Protein AF-A0A1I2DLI9-F1 (afdb_monomer_lite)

Sequence (111 aa):
MHRRCNYFQLHLCFLYAIVYTWGEFVLGQKEKLIAKLKASSKSFTFNEAETLLGYFSYYRSNKGKTSGSRIMFVSDVYKTKILLHKPHPRKELLEYQIKQLIEQLEQEGLL

pLDDT: mean 73.72, std 14.6, range [38.91, 91.06]

Secondary structure (DSSP, 8-state):
------HHHHHHHHHHHHHHHHTTTT--HHHHHHHHHHH-TTS-BHHHHHHHHHHTTEEEE---TT-TTEEEEEETTT--EEEEEPPSS-SBPPHHHHHHHHHHHHHTT--

Foldseek 3Di:
DDDPDPPVVVVVVVVVVVVVVVVPDDDDLLNVLVCCLVPDLWAAFPVSVQVNVVVVQWDWDDPDDPPAQWIWTAHPVLRDIQIAGRDVPDRHGDSVSSVVSVVVCVVSVND

Structure (mmCIF, N/CA/C/O backbone):
data_AF-A0A1I2DLI9-F1
#
_entry.id   AF-A0A1I2DLI9-F1
#
loop_
_atom_site.group_PDB
_atom_site.id
_atom_site.type_symbol
_atom_site.label_atom_id
_atom_site.label_alt_id
_atom_site.label_comp_id
_atom_site.label_asym_id
_atom_site.label_entity_id
_atom_site.label_seq_id
_atom_site.pdbx_PDB_ins_code
_atom_site.Cartn_x
_atom_site.Cartn_y
_atom_site.Cartn_z
_atom_site.occupancy
_atom_site.B_iso_or_equiv
_atom_site.auth_seq_id
_atom_site.auth_comp_id
_atom_site.auth_asym_id
_atom_site.auth_atom_id
_atom_site.pdbx_PDB_model_num
ATOM 1 N N . MET A 1 1 ? 45.750 -24.766 28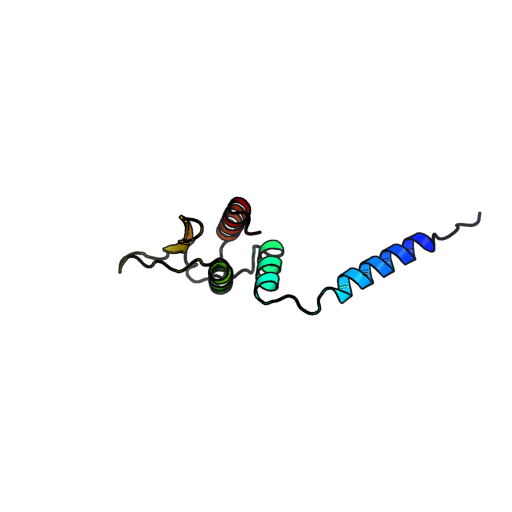.085 1.00 38.91 1 MET A N 1
ATOM 2 C CA . MET A 1 1 ? 44.704 -23.790 27.700 1.00 38.91 1 MET A CA 1
ATOM 3 C C . MET A 1 1 ? 43.662 -24.482 26.823 1.00 38.91 1 MET A C 1
ATOM 5 O O . MET A 1 1 ? 43.857 -24.595 25.623 1.00 38.91 1 MET A O 1
ATOM 9 N N . HIS A 1 2 ? 42.598 -25.018 27.423 1.00 38.94 2 HIS A N 1
ATOM 10 C CA . HIS A 1 2 ? 41.501 -25.672 26.699 1.00 38.94 2 HIS A CA 1
ATOM 11 C C . HIS A 1 2 ? 40.442 -24.616 26.353 1.00 38.94 2 HIS A C 1
ATOM 13 O O . HIS A 1 2 ? 39.731 -24.146 27.241 1.00 38.94 2 HIS A O 1
ATOM 19 N N . ARG A 1 3 ? 40.337 -24.220 25.079 1.00 46.44 3 ARG A N 1
ATOM 20 C CA . ARG A 1 3 ? 39.189 -23.433 24.611 1.00 46.44 3 ARG A CA 1
ATOM 21 C C . ARG A 1 3 ? 37.990 -24.377 24.518 1.00 46.44 3 ARG A C 1
ATOM 23 O O . ARG A 1 3 ? 37.876 -25.140 23.564 1.00 46.44 3 ARG A O 1
ATOM 30 N N . ARG A 1 4 ? 37.115 -24.359 25.526 1.00 47.25 4 ARG A N 1
ATOM 31 C CA . ARG A 1 4 ? 35.794 -24.994 25.442 1.00 47.25 4 ARG A CA 1
ATOM 32 C C . ARG A 1 4 ? 34.988 -24.244 24.381 1.00 47.25 4 ARG A C 1
ATOM 34 O O . ARG A 1 4 ? 34.516 -23.138 24.624 1.00 47.25 4 ARG A O 1
ATOM 41 N N . CYS A 1 5 ? 34.900 -24.823 23.187 1.00 49.78 5 CYS A N 1
ATOM 42 C CA . CYS A 1 5 ? 34.011 -24.349 22.136 1.00 49.78 5 CYS A CA 1
ATOM 43 C C . CYS A 1 5 ? 32.569 -24.521 22.633 1.00 49.78 5 CYS A C 1
ATOM 45 O O . CYS A 1 5 ? 32.164 -25.626 22.994 1.00 49.78 5 CYS A O 1
ATOM 47 N N . ASN A 1 6 ? 31.834 -23.414 22.727 1.00 54.50 6 ASN A N 1
ATOM 48 C CA . ASN A 1 6 ? 30.485 -23.334 23.283 1.00 54.50 6 ASN A CA 1
ATOM 49 C C . ASN A 1 6 ? 29.486 -24.051 22.355 1.00 54.50 6 ASN A C 1
ATOM 51 O O . ASN A 1 6 ? 28.819 -23.432 21.529 1.00 54.50 6 ASN A O 1
ATOM 55 N N . TYR A 1 7 ? 29.392 -25.376 22.489 1.00 55.59 7 TYR A N 1
ATOM 56 C CA . TYR A 1 7 ? 28.445 -26.226 21.752 1.00 55.59 7 TYR A CA 1
ATOM 57 C C . TYR A 1 7 ? 26.987 -25.767 21.958 1.00 55.59 7 TYR A C 1
ATOM 59 O O . TYR A 1 7 ? 26.147 -25.898 21.073 1.00 55.59 7 TYR A O 1
ATOM 67 N N . PHE A 1 8 ? 26.715 -25.135 23.102 1.00 53.72 8 PHE A N 1
ATOM 68 C CA . PHE A 1 8 ? 25.411 -24.591 23.475 1.00 53.72 8 PHE A CA 1
ATOM 69 C C . PHE A 1 8 ? 24.989 -23.371 22.631 1.00 53.72 8 PHE A C 1
ATOM 71 O O . PHE A 1 8 ? 23.811 -23.214 22.323 1.00 53.72 8 PHE A O 1
ATOM 78 N N . GLN A 1 9 ? 25.942 -22.544 22.180 1.00 56.47 9 GLN A N 1
ATOM 79 C CA . GLN A 1 9 ? 25.646 -21.358 21.363 1.00 56.47 9 GLN A CA 1
ATOM 80 C C . GLN A 1 9 ? 25.314 -21.732 19.909 1.00 56.47 9 GLN A C 1
ATOM 82 O O . GLN A 1 9 ? 24.437 -21.133 19.289 1.00 56.47 9 GLN A O 1
ATOM 87 N N . LEU A 1 10 ? 25.989 -22.750 19.365 1.00 56.56 10 LEU A N 1
ATOM 88 C CA . LEU A 1 10 ? 25.748 -23.240 18.002 1.00 56.56 10 LEU A CA 1
ATOM 89 C C . LEU A 1 10 ? 24.393 -23.950 17.883 1.00 56.56 10 LEU A C 1
ATOM 91 O O . LEU A 1 10 ? 23.714 -23.801 16.869 1.00 56.56 10 LEU A O 1
ATOM 95 N N . HIS A 1 11 ? 23.962 -24.655 18.933 1.00 60.34 11 HIS A N 1
ATOM 96 C CA . HIS A 1 11 ? 22.672 -25.346 18.955 1.00 60.34 11 HIS A CA 1
ATOM 97 C C . HIS A 1 11 ? 21.483 -24.371 18.981 1.00 60.34 11 HIS A C 1
ATOM 99 O O . HIS A 1 11 ? 20.471 -24.611 18.324 1.00 60.34 11 HIS A O 1
ATOM 105 N N . LEU A 1 12 ? 21.617 -23.236 19.680 1.00 58.91 12 LEU A N 1
ATOM 106 C CA . LEU A 1 12 ? 20.585 -22.196 19.706 1.00 58.91 12 LEU A CA 1
ATOM 107 C C . LEU A 1 12 ? 20.424 -21.516 18.335 1.00 58.91 12 LEU A C 1
ATOM 109 O O . LEU A 1 12 ? 19.299 -21.333 17.878 1.00 58.91 12 LEU A O 1
ATOM 113 N N . CYS A 1 13 ? 21.531 -21.211 17.644 1.00 58.09 13 CYS A N 1
ATOM 114 C CA . CYS A 1 13 ? 21.488 -20.669 16.279 1.00 58.09 13 CYS A CA 1
ATOM 115 C C . CYS A 1 13 ? 20.874 -21.650 15.272 1.00 58.09 13 CYS A C 1
ATOM 117 O O . CYS A 1 13 ? 20.139 -21.225 14.383 1.00 58.09 13 CYS A O 1
ATOM 119 N N . PHE A 1 14 ? 21.147 -22.951 15.406 1.00 58.84 14 PHE A N 1
ATOM 120 C CA . PHE A 1 14 ? 20.610 -23.962 14.493 1.00 58.84 14 PHE A CA 1
ATOM 121 C C . PHE A 1 14 ? 19.096 -24.144 14.672 1.00 58.84 14 PHE A C 1
ATOM 123 O O . PHE A 1 14 ? 18.363 -24.233 13.692 1.00 58.84 14 PHE A O 1
ATOM 130 N N . LEU A 1 15 ? 18.605 -24.103 15.915 1.00 56.50 15 LEU A N 1
ATOM 131 C CA . LEU A 1 15 ? 17.169 -24.135 16.204 1.00 56.50 15 LEU A CA 1
ATOM 132 C C . LEU A 1 15 ? 16.455 -22.854 15.747 1.00 56.50 15 LEU A C 1
ATOM 134 O O . LEU A 1 15 ? 15.358 -22.944 15.203 1.00 56.50 15 LEU A O 1
ATOM 138 N N . TYR A 1 16 ? 17.086 -21.681 15.884 1.00 57.59 16 TYR A N 1
ATOM 139 C CA . TYR A 1 16 ? 16.547 -20.430 15.337 1.00 57.59 16 TYR A CA 1
ATOM 140 C C . TYR A 1 16 ? 16.461 -20.498 13.805 1.00 57.59 16 TYR A C 1
ATOM 142 O O . TYR A 1 16 ? 15.413 -20.225 13.234 1.00 57.59 16 TYR A O 1
ATOM 150 N N . ALA A 1 17 ? 17.509 -20.966 13.123 1.00 57.78 17 ALA A N 1
ATOM 151 C CA . ALA A 1 17 ? 17.481 -21.143 11.673 1.00 57.78 17 ALA A CA 1
ATOM 152 C C . ALA A 1 17 ? 16.400 -22.142 11.222 1.00 57.78 17 ALA A C 1
ATOM 154 O O . ALA A 1 17 ? 15.720 -21.885 10.234 1.00 57.78 17 ALA A O 1
ATOM 155 N N . ILE A 1 18 ? 16.179 -23.243 11.951 1.00 57.72 18 ILE A N 1
ATOM 156 C CA . ILE A 1 18 ? 15.124 -24.224 11.639 1.00 57.72 18 ILE A CA 1
ATOM 1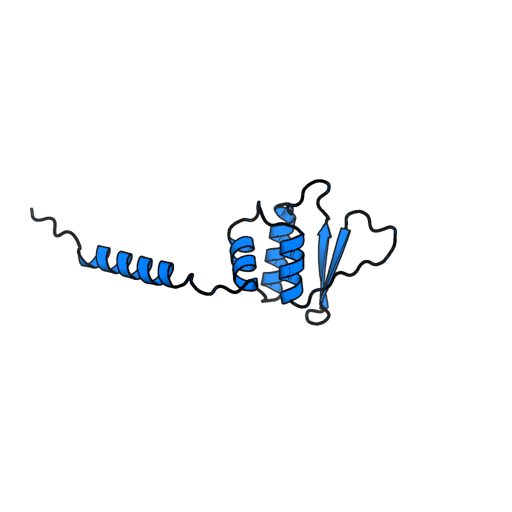57 C C . ILE A 1 18 ? 13.722 -23.626 11.841 1.00 57.72 18 ILE A C 1
ATOM 159 O O . ILE A 1 18 ? 12.874 -23.773 10.969 1.00 57.72 18 ILE A O 1
ATOM 163 N N . VAL A 1 19 ? 13.465 -22.882 12.920 1.00 57.81 19 VAL A N 1
ATOM 164 C CA . VAL A 1 19 ? 12.162 -22.213 13.118 1.00 57.81 19 VAL A CA 1
ATOM 165 C C . VAL A 1 19 ? 11.896 -21.163 12.031 1.00 57.81 19 VAL A C 1
ATOM 167 O O . VAL A 1 19 ? 10.786 -21.092 11.506 1.00 57.81 19 VAL A O 1
ATOM 170 N N . TYR A 1 20 ? 12.911 -20.391 11.634 1.00 53.50 20 TYR A N 1
ATOM 171 C CA . TYR A 1 20 ? 12.765 -19.370 10.590 1.00 53.50 20 TYR A CA 1
ATOM 172 C C . TYR A 1 20 ? 12.644 -19.958 9.179 1.00 53.50 20 TYR A C 1
ATOM 174 O O . TYR A 1 20 ? 11.952 -19.385 8.346 1.00 53.50 20 TYR A O 1
ATOM 182 N N . THR A 1 21 ? 13.267 -21.107 8.905 1.00 50.81 21 THR A N 1
ATOM 183 C CA . THR A 1 21 ? 13.198 -21.760 7.583 1.00 50.81 21 THR A CA 1
ATOM 184 C C . THR A 1 21 ? 11.947 -22.619 7.394 1.00 50.81 21 THR A C 1
ATOM 186 O O . THR A 1 21 ? 11.475 -22.753 6.269 1.00 50.81 21 THR A O 1
ATOM 189 N N . TRP A 1 22 ? 11.354 -23.153 8.467 1.00 50.25 22 TRP A N 1
ATOM 190 C CA . TRP A 1 22 ? 10.102 -23.923 8.398 1.00 50.25 22 TRP A CA 1
ATOM 191 C C . TRP A 1 22 ? 8.832 -23.061 8.519 1.00 50.25 22 TRP A C 1
ATOM 193 O O . TRP A 1 22 ? 7.739 -23.534 8.211 1.00 50.25 22 TRP A O 1
ATOM 203 N N . GLY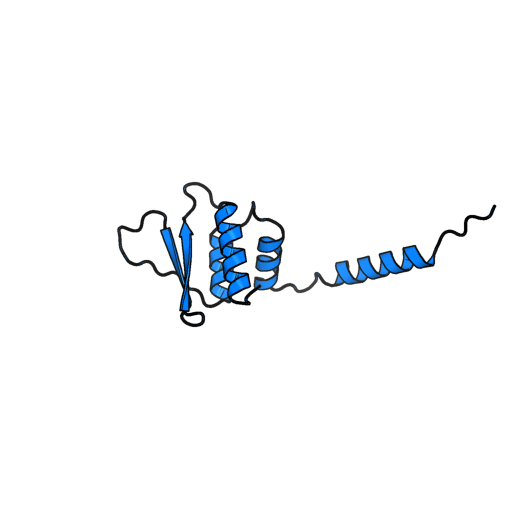 A 1 23 ? 8.958 -21.787 8.908 1.00 48.44 23 GLY A N 1
ATOM 204 C CA . GLY A 1 23 ? 7.857 -20.816 8.950 1.00 48.44 23 GLY A CA 1
ATOM 205 C C . GLY A 1 23 ? 7.435 -20.240 7.589 1.00 48.44 23 GLY A C 1
ATOM 206 O O . GLY A 1 23 ? 6.447 -19.513 7.518 1.00 48.44 23 GLY A O 1
ATOM 207 N N . GLU A 1 24 ? 8.141 -20.556 6.499 1.00 52.62 24 GLU A N 1
ATOM 208 C CA . GLU A 1 24 ? 7.857 -20.001 5.165 1.00 52.62 24 GLU A CA 1
ATOM 209 C C . GLU A 1 24 ? 6.696 -20.680 4.414 1.00 52.62 24 GLU A C 1
ATOM 211 O O . GLU A 1 24 ? 6.281 -20.208 3.352 1.00 52.62 24 GLU A O 1
ATOM 216 N N . PHE A 1 25 ? 6.144 -21.789 4.918 1.00 55.84 25 PHE A N 1
ATOM 217 C CA . PHE A 1 25 ? 5.439 -22.708 4.020 1.00 55.84 25 PHE A CA 1
ATOM 218 C C . PHE A 1 25 ? 3.972 -22.381 3.683 1.00 55.84 25 PHE A C 1
ATOM 220 O O . PHE A 1 25 ? 3.450 -22.966 2.740 1.00 55.84 25 PHE A O 1
ATOM 227 N N . VAL A 1 26 ? 3.292 -21.417 4.319 1.00 60.59 26 VAL A N 1
ATOM 228 C CA . VAL A 1 26 ? 1.973 -20.949 3.821 1.00 60.59 26 VAL A CA 1
ATOM 229 C C . VAL A 1 26 ? 1.743 -19.462 4.115 1.00 60.59 26 VA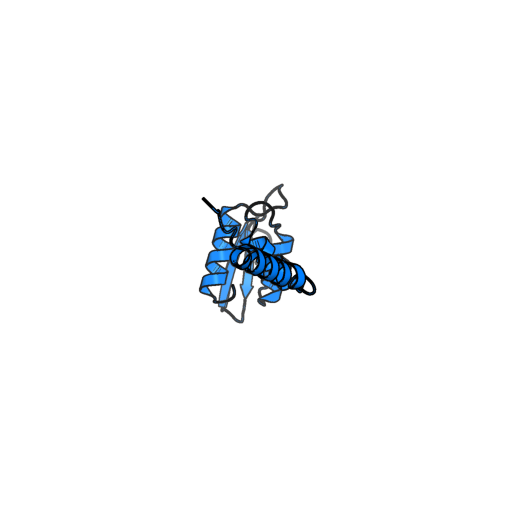L A C 1
ATOM 231 O O . VAL A 1 26 ? 0.770 -19.080 4.757 1.00 60.59 26 VAL A O 1
ATOM 234 N N . LEU A 1 27 ? 2.630 -18.581 3.648 1.00 66.25 27 LEU A N 1
ATOM 235 C CA . LEU A 1 27 ? 2.285 -17.156 3.592 1.00 66.25 27 LEU A CA 1
ATOM 236 C C . LEU A 1 27 ? 1.241 -16.954 2.485 1.00 66.25 27 LEU A C 1
ATOM 238 O O . LEU A 1 27 ? 1.502 -17.235 1.305 1.00 66.25 27 LEU A O 1
ATOM 242 N N . GLY A 1 28 ? 0.050 -16.496 2.865 1.00 80.56 28 GLY A N 1
ATOM 243 C CA . GLY A 1 28 ? -0.992 -16.113 1.927 1.00 80.56 28 GLY A CA 1
ATOM 244 C C . GLY A 1 28 ? -0.539 -14.954 1.037 1.00 80.56 28 GLY A C 1
ATOM 245 O O . GLY A 1 28 ? 0.497 -14.312 1.239 1.00 80.56 28 GLY A O 1
ATOM 246 N N . GLN A 1 29 ? -1.299 -14.703 -0.029 1.00 86.06 29 GLN A N 1
ATOM 247 C CA . GLN A 1 29 ? -0.936 -13.668 -1.004 1.00 86.06 29 GLN A CA 1
ATOM 248 C C . GLN A 1 29 ? -0.838 -12.281 -0.351 1.00 86.06 29 GLN A C 1
ATOM 250 O O . GLN A 1 29 ? 0.047 -11.501 -0.698 1.00 86.06 29 GLN A O 1
ATOM 255 N N . LYS A 1 30 ? -1.700 -11.998 0.634 1.00 87.81 30 LYS A N 1
ATOM 256 C CA . LYS A 1 30 ? -1.680 -10.754 1.408 1.00 87.81 30 LYS A CA 1
ATOM 257 C C . LYS A 1 30 ? -0.379 -10.608 2.199 1.00 87.81 30 LYS A C 1
ATOM 259 O O . LYS A 1 30 ? 0.283 -9.580 2.083 1.00 87.81 30 LYS A O 1
ATOM 264 N N . GLU A 1 31 ? 0.020 -11.622 2.964 1.00 87.06 31 GLU A N 1
ATOM 265 C CA . GLU A 1 31 ? 1.224 -11.564 3.797 1.00 87.06 31 GLU A CA 1
ATOM 266 C C . GLU A 1 31 ? 2.490 -11.438 2.945 1.00 87.06 31 GLU A C 1
ATOM 268 O O . GLU A 1 31 ? 3.388 -10.676 3.294 1.00 87.06 31 GLU A O 1
ATOM 273 N N . LYS A 1 32 ? 2.535 -12.102 1.782 1.00 86.62 32 LYS A N 1
ATOM 274 C CA . LYS A 1 32 ? 3.635 -11.954 0.814 1.00 86.62 32 LYS A CA 1
ATOM 275 C C . LYS A 1 32 ? 3.763 -10.523 0.300 1.00 86.62 32 LYS A C 1
ATOM 277 O O . LYS A 1 32 ? 4.876 -10.013 0.189 1.00 86.62 32 LYS A O 1
ATOM 282 N N . LEU A 1 33 ? 2.642 -9.861 0.013 1.00 90.50 33 LEU A N 1
ATOM 283 C CA . LEU A 1 33 ? 2.640 -8.461 -0.414 1.00 90.50 33 LEU A CA 1
ATOM 284 C C . LEU A 1 33 ? 3.080 -7.522 0.713 1.00 90.50 33 LEU A C 1
ATOM 286 O O . LEU A 1 33 ? 3.854 -6.604 0.454 1.00 90.50 33 LEU A O 1
ATOM 290 N N . ILE A 1 34 ? 2.655 -7.776 1.955 1.00 89.31 34 ILE A N 1
ATOM 291 C CA . ILE A 1 34 ? 3.088 -7.005 3.131 1.00 89.31 34 ILE A CA 1
ATOM 292 C C . ILE A 1 34 ? 4.591 -7.173 3.368 1.00 89.31 34 ILE A C 1
ATOM 294 O O . ILE A 1 34 ? 5.305 -6.185 3.532 1.00 89.31 34 ILE A O 1
ATOM 298 N N . ALA A 1 35 ? 5.085 -8.412 3.346 1.00 87.44 35 ALA A N 1
ATOM 299 C CA . ALA A 1 35 ? 6.504 -8.705 3.494 1.00 87.44 35 ALA A CA 1
ATOM 300 C C . ALA A 1 35 ? 7.316 -8.027 2.385 1.00 87.44 35 ALA A C 1
ATOM 302 O O . ALA A 1 35 ? 8.325 -7.389 2.672 1.00 87.44 35 ALA A O 1
ATOM 303 N N . LYS A 1 36 ? 6.840 -8.076 1.133 1.00 87.31 36 LYS A N 1
ATOM 304 C CA . LYS A 1 36 ? 7.475 -7.380 0.008 1.00 87.31 36 LYS A CA 1
ATOM 305 C C . LYS A 1 36 ? 7.488 -5.860 0.204 1.00 87.31 36 LYS A C 1
ATOM 307 O O . LYS A 1 36 ? 8.529 -5.246 -0.022 1.00 87.31 36 LYS A O 1
ATOM 312 N N . LEU A 1 37 ? 6.376 -5.270 0.649 1.00 88.12 37 LEU A N 1
ATOM 313 C CA . LEU A 1 37 ? 6.262 -3.835 0.923 1.00 88.12 37 LEU A CA 1
ATOM 314 C C . LEU A 1 37 ? 7.253 -3.388 2.012 1.00 88.12 37 LEU A C 1
ATOM 316 O O . LEU A 1 37 ? 7.934 -2.382 1.829 1.00 88.12 37 LEU A O 1
ATOM 320 N N . LYS A 1 38 ? 7.376 -4.158 3.105 1.00 83.38 38 LYS A N 1
ATOM 321 C CA . LYS A 1 38 ? 8.316 -3.880 4.208 1.00 83.38 38 LYS A CA 1
ATOM 322 C C . LYS A 1 38 ? 9.781 -4.150 3.821 1.00 83.38 38 LYS A C 1
ATOM 324 O O . LYS A 1 38 ? 10.666 -3.425 4.263 1.00 83.38 38 LYS A O 1
ATOM 329 N N . ALA A 1 39 ? 10.050 -5.163 2.992 1.00 81.94 39 ALA A N 1
ATOM 330 C CA . ALA A 1 39 ? 11.408 -5.584 2.633 1.00 81.94 39 ALA A CA 1
ATOM 331 C C . ALA A 1 39 ? 12.038 -4.774 1.487 1.00 81.94 39 ALA A C 1
ATOM 333 O O . ALA A 1 39 ? 13.253 -4.576 1.471 1.00 81.94 39 ALA A O 1
ATOM 334 N N . SER A 1 40 ? 11.253 -4.329 0.499 1.00 65.44 40 SER A N 1
ATOM 335 C CA . SER A 1 40 ? 11.785 -3.640 -0.681 1.00 65.44 40 SER A CA 1
ATOM 336 C C . SER A 1 40 ? 10.889 -2.490 -1.130 1.00 65.44 40 SER A C 1
ATOM 338 O O . SER A 1 40 ? 9.977 -2.650 -1.941 1.00 65.44 40 SER A O 1
ATOM 340 N N . SER A 1 41 ? 11.244 -1.280 -0.698 1.00 63.97 41 SER A N 1
ATOM 341 C CA . SER A 1 41 ? 10.626 -0.029 -1.152 1.00 63.97 41 SER A CA 1
ATOM 342 C C . SER A 1 41 ? 10.998 0.380 -2.585 1.00 63.97 41 SER A C 1
ATOM 344 O O . SER A 1 41 ? 10.608 1.454 -3.030 1.00 63.97 41 SER A O 1
ATOM 346 N N . LYS A 1 42 ? 11.770 -0.432 -3.321 1.00 64.69 42 LYS A N 1
ATOM 347 C CA . LYS A 1 42 ? 12.241 -0.094 -4.679 1.00 64.69 42 LYS A CA 1
ATOM 348 C C . LYS A 1 42 ? 11.606 -0.920 -5.796 1.00 64.69 42 LYS A C 1
ATOM 350 O O . LYS A 1 42 ? 11.660 -0.488 -6.935 1.00 64.69 42 LYS A O 1
ATOM 355 N N . SER A 1 43 ? 11.008 -2.073 -5.492 1.00 79.88 43 SER A N 1
ATOM 356 C CA . SER A 1 43 ? 10.479 -3.015 -6.501 1.00 79.88 43 SER A CA 1
ATOM 357 C C . SER A 1 43 ? 8.968 -3.257 -6.393 1.00 79.88 43 SER A C 1
ATOM 359 O O . SER A 1 43 ? 8.430 -4.194 -6.994 1.00 79.88 43 SER A O 1
ATOM 361 N N . PHE A 1 44 ? 8.273 -2.445 -5.592 1.00 87.00 44 PHE A N 1
ATOM 362 C CA . PHE A 1 44 ? 6.838 -2.586 -5.372 1.00 87.00 44 PHE A CA 1
ATOM 363 C C . PHE A 1 44 ? 6.057 -1.894 -6.490 1.00 87.00 44 PHE A C 1
ATOM 365 O O . PHE A 1 44 ? 6.219 -0.699 -6.755 1.00 87.00 44 PHE A O 1
ATOM 372 N N . THR A 1 45 ? 5.228 -2.660 -7.192 1.00 88.62 45 THR A N 1
ATOM 373 C CA . THR A 1 45 ? 4.498 -2.178 -8.367 1.00 88.62 45 THR A CA 1
ATOM 374 C C . THR A 1 45 ? 3.150 -1.573 -8.000 1.00 88.62 45 THR A C 1
ATOM 376 O O . THR A 1 45 ? 2.564 -1.875 -6.961 1.00 88.62 45 THR A O 1
ATOM 379 N N . PHE A 1 46 ? 2.613 -0.735 -8.890 1.00 85.06 46 PHE A N 1
ATOM 380 C CA . PHE A 1 46 ? 1.282 -0.157 -8.694 1.00 85.06 46 PHE A CA 1
ATOM 381 C C . PHE A 1 46 ? 0.191 -1.234 -8.547 1.00 85.06 46 PHE A C 1
ATOM 383 O O . PHE A 1 46 ? -0.685 -1.105 -7.698 1.00 85.06 46 PHE A O 1
ATOM 390 N N . ASN A 1 47 ? 0.256 -2.310 -9.338 1.00 86.19 47 ASN A N 1
ATOM 391 C CA . ASN A 1 47 ? -0.735 -3.392 -9.289 1.00 86.19 47 ASN A CA 1
ATOM 392 C C . ASN A 1 47 ? -0.672 -4.172 -7.967 1.00 86.19 47 ASN A C 1
ATOM 394 O O . ASN A 1 47 ? -1.701 -4.598 -7.448 1.00 86.19 47 ASN A O 1
ATOM 398 N N . GLU A 1 48 ? 0.526 -4.351 -7.407 1.00 89.12 48 GLU A N 1
ATOM 399 C CA . GLU A 1 48 ? 0.705 -4.974 -6.092 1.00 89.12 48 GLU A CA 1
ATOM 400 C C . GLU A 1 48 ? 0.138 -4.093 -4.979 1.00 89.12 48 GLU A C 1
ATOM 402 O O . GLU A 1 48 ? -0.533 -4.606 -4.086 1.00 89.12 48 GLU A O 1
ATOM 407 N N . ALA A 1 49 ? 0.328 -2.772 -5.070 1.00 88.06 49 ALA A N 1
ATOM 408 C CA . ALA A 1 49 ? -0.305 -1.818 -4.165 1.00 88.06 49 ALA A CA 1
ATOM 409 C C . ALA A 1 49 ? -1.833 -1.852 -4.278 1.00 88.06 49 ALA A C 1
ATOM 411 O O . ALA A 1 49 ? -2.510 -1.922 -3.261 1.00 88.06 49 ALA A O 1
ATOM 412 N N . GLU A 1 50 ? -2.378 -1.859 -5.497 1.00 88.12 50 GLU A N 1
ATOM 413 C CA . GLU A 1 50 ? -3.822 -1.965 -5.750 1.00 88.12 50 GLU A CA 1
ATOM 414 C C . GLU A 1 50 ? -4.396 -3.272 -5.180 1.00 88.12 50 GLU A C 1
ATOM 416 O O . GLU A 1 50 ? -5.424 -3.249 -4.507 1.00 88.12 50 GLU A O 1
ATOM 421 N N . THR A 1 51 ? -3.695 -4.395 -5.361 1.00 90.69 51 THR A N 1
ATOM 422 C CA . THR A 1 51 ? -4.096 -5.697 -4.803 1.00 90.69 51 THR A CA 1
ATOM 423 C C . THR A 1 51 ? -4.051 -5.691 -3.273 1.00 90.69 51 THR A C 1
ATOM 425 O O . THR A 1 51 ? -4.992 -6.142 -2.624 1.00 90.69 51 THR A O 1
ATOM 428 N N . LEU A 1 52 ? -2.977 -5.150 -2.684 1.00 91.06 52 LEU A N 1
ATOM 429 C CA . LEU A 1 52 ? -2.820 -5.045 -1.234 1.00 91.06 52 LEU A CA 1
ATOM 430 C C . LEU A 1 52 ? -3.914 -4.169 -0.611 1.00 91.06 52 LEU A C 1
ATOM 432 O O . LEU A 1 52 ? -4.543 -4.562 0.366 1.00 91.06 52 LEU A O 1
ATOM 436 N N . 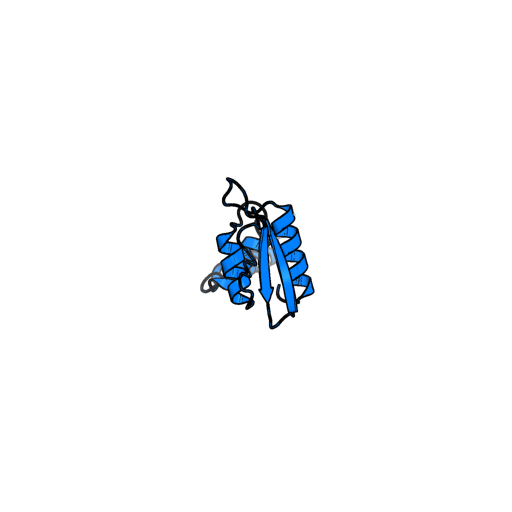LEU A 1 53 ? -4.170 -3.008 -1.210 1.00 89.50 53 LEU A N 1
ATOM 437 C CA . LEU A 1 53 ? -5.228 -2.088 -0.804 1.00 89.50 53 LEU A CA 1
ATOM 438 C C . LEU A 1 53 ? -6.619 -2.725 -0.933 1.00 89.50 53 LEU A C 1
ATOM 440 O O . LEU A 1 53 ? -7.453 -2.543 -0.046 1.00 89.50 53 LEU A O 1
ATOM 444 N N . GLY A 1 54 ? -6.840 -3.551 -1.958 1.00 87.88 54 GLY A N 1
ATOM 445 C CA . GLY A 1 54 ? -8.054 -4.357 -2.096 1.00 87.88 54 GLY A CA 1
ATOM 446 C C . GLY A 1 54 ? -8.300 -5.291 -0.905 1.00 87.88 54 GLY A C 1
ATOM 447 O O . GLY A 1 54 ? -9.427 -5.367 -0.418 1.00 87.88 54 GLY A O 1
ATOM 448 N N . TYR A 1 55 ? -7.257 -5.931 -0.355 1.00 89.38 55 TYR A N 1
ATOM 449 C CA . TYR A 1 55 ? -7.387 -6.741 0.871 1.00 89.38 55 TYR A CA 1
ATOM 450 C C . TYR A 1 55 ? -7.783 -5.921 2.105 1.00 89.38 55 TYR A C 1
ATOM 452 O O . TYR A 1 55 ? -8.345 -6.470 3.051 1.00 89.38 55 TYR A O 1
ATOM 460 N N . PHE A 1 56 ? -7.505 -4.618 2.102 1.00 87.69 56 PHE A N 1
ATOM 461 C CA . PHE A 1 56 ? -7.912 -3.676 3.143 1.00 87.69 56 PHE A CA 1
ATOM 462 C C . PHE A 1 56 ? -9.224 -2.950 2.799 1.00 87.69 56 PHE A C 1
ATOM 464 O O . PHE A 1 56 ? -9.530 -1.906 3.366 1.00 87.69 56 PHE A O 1
ATOM 471 N N . SER A 1 57 ? -10.028 -3.484 1.873 1.00 88.12 57 SER A N 1
ATOM 472 C CA . SER A 1 57 ? -11.307 -2.890 1.454 1.00 88.12 57 SER A CA 1
ATOM 473 C C . SER A 1 57 ? -11.185 -1.472 0.874 1.00 88.12 57 SER A C 1
ATOM 475 O O . SER A 1 57 ? -12.143 -0.699 0.910 1.00 88.12 57 SER A O 1
ATOM 477 N N . TYR A 1 58 ? -10.020 -1.112 0.329 1.00 88.38 58 TYR A N 1
ATOM 478 C CA . TYR A 1 58 ? -9.883 0.095 -0.480 1.00 88.38 58 TYR A CA 1
ATOM 479 C C . TYR A 1 58 ? -10.241 -0.217 -1.930 1.00 88.38 58 TYR A C 1
ATOM 481 O O . TYR A 1 58 ? -9.814 -1.221 -2.499 1.00 88.38 58 TYR A O 1
ATOM 489 N N . TYR A 1 59 ? -10.968 0.695 -2.561 1.00 86.00 59 TYR A N 1
ATOM 490 C CA . TYR A 1 59 ? -11.310 0.623 -3.972 1.00 86.00 59 TYR A CA 1
ATOM 491 C C . TYR A 1 59 ? -10.930 1.912 -4.690 1.00 86.00 59 TYR A C 1
ATOM 493 O O . TYR A 1 59 ? -10.768 2.985 -4.105 1.00 86.00 59 TYR A O 1
ATOM 501 N N . ARG A 1 60 ? -10.766 1.800 -6.004 1.00 85.88 60 ARG A N 1
ATOM 502 C CA . ARG A 1 60 ? -10.370 2.917 -6.851 1.00 85.88 60 ARG A CA 1
ATOM 503 C C . ARG A 1 60 ? -11.551 3.850 -7.109 1.00 85.88 60 ARG A C 1
ATOM 505 O O . ARG A 1 60 ? -12.569 3.432 -7.654 1.00 85.88 60 ARG A O 1
ATOM 512 N N . SER A 1 61 ? -11.385 5.132 -6.804 1.00 81.31 61 SER A N 1
ATOM 513 C CA . SER A 1 61 ? -12.345 6.192 -7.114 1.00 81.31 61 SER A CA 1
ATOM 514 C C . SER A 1 61 ? -11.806 7.078 -8.238 1.00 81.31 61 SER A C 1
ATOM 516 O O . SER A 1 61 ? -10.953 7.941 -8.031 1.00 81.31 61 SER A O 1
ATOM 518 N N . ASN A 1 62 ? -12.299 6.860 -9.461 1.00 69.06 62 ASN A N 1
ATOM 519 C CA . ASN A 1 62 ? -11.962 7.676 -10.630 1.00 69.06 62 ASN A CA 1
ATOM 520 C C . ASN A 1 62 ? -13.068 8.719 -10.866 1.00 69.06 62 ASN A C 1
ATOM 522 O O . ASN A 1 62 ? -13.958 8.523 -11.694 1.00 69.06 62 ASN A O 1
ATOM 526 N N . LYS A 1 63 ? -13.033 9.847 -10.147 1.00 56.19 63 LYS A N 1
ATOM 527 C CA . LYS A 1 63 ? -13.916 10.987 -10.444 1.00 56.19 63 LYS A CA 1
ATOM 528 C C . LYS A 1 63 ? -13.394 11.778 -11.658 1.00 56.19 63 LYS A C 1
ATOM 530 O O . LYS A 1 63 ? -12.711 12.779 -11.498 1.00 56.19 63 LYS A O 1
ATOM 535 N N . GLY A 1 64 ? -13.775 11.358 -12.868 1.00 53.19 64 GLY A N 1
ATOM 536 C CA . GLY A 1 64 ? -13.844 12.232 -14.053 1.00 53.19 64 GLY A CA 1
ATOM 537 C C . GLY A 1 64 ? -12.697 12.165 -15.080 1.00 53.19 64 GLY A C 1
ATOM 538 O O . GLY A 1 64 ? -11.557 11.821 -14.781 1.00 53.19 64 GLY A O 1
ATOM 539 N N . LYS A 1 65 ? -13.034 12.538 -16.326 1.00 53.12 65 LYS A N 1
ATOM 540 C CA . LYS A 1 65 ? -12.239 12.435 -17.573 1.00 53.12 65 LYS A CA 1
ATOM 541 C C . LYS A 1 65 ? -10.993 13.350 -17.661 1.00 53.12 65 LYS A C 1
ATOM 543 O O . LYS A 1 65 ? -10.395 13.447 -18.726 1.00 53.12 65 LYS A O 1
ATOM 548 N N . THR A 1 66 ? -10.578 13.992 -16.569 1.00 58.22 66 THR A N 1
ATOM 549 C CA . THR A 1 66 ? -9.462 14.967 -16.535 1.00 58.22 66 THR A CA 1
ATOM 550 C C . THR A 1 66 ? -8.443 14.721 -15.419 1.00 58.22 66 THR A C 1
ATOM 552 O O . THR A 1 66 ? -7.493 15.489 -15.268 1.00 58.22 66 THR A O 1
ATOM 555 N N . SER A 1 67 ? -8.574 13.641 -14.645 1.00 49.34 67 SER A N 1
ATOM 556 C CA . SER A 1 67 ? -7.621 13.301 -13.582 1.00 49.34 67 SER A CA 1
ATOM 557 C C . SER A 1 67 ? -6.374 12.626 -14.157 1.00 49.34 67 SER A C 1
ATOM 559 O O . SER A 1 67 ? -6.175 11.420 -14.035 1.00 49.34 67 SER A O 1
ATOM 561 N N . GLY A 1 68 ? -5.521 13.405 -14.827 1.00 62.38 68 GLY A N 1
ATOM 562 C CA . GLY A 1 68 ? -4.200 12.945 -15.252 1.00 62.38 68 GLY A CA 1
ATOM 563 C C . GLY A 1 68 ? -3.424 12.333 -14.084 1.00 62.38 68 GLY A C 1
ATOM 564 O O . GLY A 1 68 ? -3.493 12.857 -12.977 1.00 62.38 68 GLY A O 1
ATOM 565 N N . SER A 1 69 ? -2.721 11.224 -14.339 1.00 62.66 69 SER A N 1
ATOM 566 C CA . SER A 1 69 ? -1.768 10.490 -13.479 1.00 62.66 69 SER A CA 1
ATOM 567 C C . SER A 1 69 ? -2.057 10.368 -11.972 1.00 62.66 69 SER A C 1
ATOM 569 O O . SER A 1 69 ? -1.176 9.932 -11.250 1.00 62.66 69 SER A O 1
ATOM 571 N N . ARG A 1 70 ? -3.226 10.726 -11.444 1.00 74.56 70 ARG A N 1
ATOM 572 C CA . ARG A 1 70 ? -3.554 10.709 -10.013 1.00 74.56 70 ARG A CA 1
ATOM 573 C C . ARG A 1 70 ? -4.715 9.757 -9.810 1.00 74.56 70 ARG A C 1
ATOM 575 O O . ARG A 1 70 ? -5.773 9.933 -10.407 1.00 74.56 70 ARG A O 1
ATOM 582 N N . ILE A 1 71 ? -4.495 8.742 -8.991 1.00 77.62 71 ILE A N 1
ATOM 583 C CA . ILE A 1 71 ? -5.449 7.680 -8.712 1.00 77.62 71 ILE A CA 1
ATOM 584 C C . ILE A 1 71 ? -5.784 7.757 -7.231 1.00 77.62 71 ILE A C 1
ATOM 586 O O . ILE A 1 71 ? -4.891 7.744 -6.386 1.00 77.62 71 ILE A O 1
ATOM 590 N N . MET A 1 72 ? -7.072 7.866 -6.926 1.00 83.94 72 MET A N 1
ATOM 591 C CA . MET A 1 72 ? -7.554 7.894 -5.554 1.00 83.94 72 MET A CA 1
ATOM 592 C C . MET A 1 72 ? -8.056 6.508 -5.174 1.00 83.94 72 MET A C 1
ATOM 594 O O . MET A 1 72 ? -8.882 5.931 -5.877 1.00 83.94 72 MET A O 1
ATOM 598 N N . PHE A 1 73 ? -7.567 6.002 -4.055 1.00 85.50 73 PHE A N 1
ATOM 599 C CA . PHE A 1 73 ? -8.113 4.851 -3.361 1.00 85.50 73 PHE A CA 1
ATOM 600 C C . PHE A 1 73 ? -8.907 5.354 -2.168 1.00 85.50 73 PHE A C 1
ATOM 602 O O . PHE A 1 73 ? -8.441 6.224 -1.435 1.00 85.50 73 PHE A O 1
ATOM 609 N N . VAL A 1 74 ? -10.111 4.836 -1.994 1.00 84.44 74 VAL A N 1
ATOM 610 C CA . VAL A 1 74 ? -11.006 5.189 -0.894 1.00 84.44 74 VAL A CA 1
ATOM 611 C C . VAL A 1 74 ? -11.412 3.910 -0.181 1.00 84.44 74 VAL A C 1
ATOM 613 O O . VAL A 1 74 ? -11.596 2.881 -0.828 1.00 84.44 74 VAL A O 1
ATOM 616 N N . SER A 1 75 ? -11.521 3.967 1.140 1.00 85.50 75 SER A N 1
ATOM 617 C CA . SER A 1 75 ? -12.119 2.898 1.933 1.00 85.50 75 SER A CA 1
ATOM 618 C C . SER A 1 75 ? -13.299 3.461 2.705 1.00 85.50 75 SER A C 1
ATOM 620 O O . SER A 1 75 ? -13.154 4.437 3.441 1.00 85.50 75 SER A O 1
ATOM 622 N N . ASP A 1 76 ? -14.462 2.833 2.555 1.00 80.25 76 ASP A N 1
ATOM 623 C CA . ASP A 1 76 ? -15.660 3.210 3.310 1.00 80.25 76 ASP A CA 1
ATOM 624 C C . ASP A 1 76 ? -15.553 2.773 4.782 1.00 80.25 76 ASP A C 1
ATOM 626 O O . ASP A 1 76 ? -16.183 3.370 5.655 1.00 80.25 76 ASP A O 1
ATOM 630 N N . VAL A 1 77 ? -14.711 1.767 5.059 1.00 79.50 77 VAL A N 1
ATOM 631 C CA . VAL A 1 77 ? -14.463 1.213 6.398 1.00 79.50 77 VAL A CA 1
ATOM 632 C C . VAL A 1 77 ? -13.614 2.174 7.226 1.00 79.50 77 VAL A C 1
ATOM 634 O O . VAL A 1 77 ? -14.012 2.564 8.320 1.00 79.50 77 VAL A O 1
ATOM 637 N N . TYR A 1 78 ? -12.474 2.599 6.678 1.00 77.94 78 TYR A N 1
ATOM 638 C CA . TYR A 1 78 ? -11.526 3.479 7.373 1.00 77.94 78 TYR A CA 1
ATOM 639 C C . TYR A 1 78 ? -11.844 4.966 7.168 1.00 77.94 78 TYR A C 1
ATOM 641 O O . TYR A 1 78 ? -11.292 5.823 7.842 1.00 77.94 78 TYR A O 1
ATOM 649 N N . LYS A 1 79 ? -12.751 5.296 6.232 1.00 78.06 79 LYS A N 1
ATOM 650 C CA . LYS A 1 79 ? -13.073 6.672 5.801 1.00 78.06 79 LYS A CA 1
ATOM 651 C C . LYS A 1 79 ? -11.842 7.478 5.356 1.00 78.06 79 LYS A C 1
ATOM 653 O O . LYS A 1 79 ? -11.891 8.707 5.276 1.00 78.06 79 LYS A O 1
ATOM 658 N N . THR A 1 80 ? -10.771 6.777 4.992 1.00 79.06 80 THR A N 1
ATOM 659 C CA . THR A 1 80 ? -9.491 7.346 4.572 1.00 79.06 80 THR A CA 1
ATOM 660 C C . THR A 1 80 ? -9.323 7.232 3.065 1.00 79.06 80 THR A C 1
ATOM 662 O O . THR A 1 80 ? -9.832 6.316 2.410 1.00 79.06 80 THR A O 1
ATOM 665 N N . LYS A 1 81 ? -8.599 8.199 2.499 1.00 81.19 81 LYS A N 1
ATOM 666 C CA . LYS A 1 81 ? -8.236 8.232 1.083 1.00 81.19 81 LYS A CA 1
ATOM 667 C C . LYS A 1 81 ? -6.723 8.181 0.914 1.00 81.19 81 LYS A C 1
ATOM 669 O O . LYS A 1 81 ? -5.990 8.923 1.564 1.00 81.19 81 LYS A O 1
ATOM 674 N N . ILE A 1 82 ? -6.276 7.339 -0.005 1.00 82.50 82 ILE A N 1
ATOM 675 C CA . ILE A 1 82 ? -4.874 7.190 -0.387 1.00 82.50 82 ILE A CA 1
ATOM 676 C C . ILE A 1 82 ? -4.747 7.695 -1.821 1.00 82.50 82 ILE A C 1
ATOM 678 O O . ILE A 1 82 ? -5.441 7.237 -2.729 1.00 82.50 82 ILE A O 1
ATOM 682 N N . LEU A 1 83 ? -3.888 8.687 -2.029 1.00 80.44 83 LEU A N 1
ATOM 683 C CA . LEU A 1 83 ? -3.635 9.266 -3.343 1.00 80.44 83 LEU A CA 1
ATOM 684 C C . LEU A 1 83 ? -2.334 8.694 -3.892 1.00 80.44 83 LEU A C 1
ATOM 686 O O . LEU A 1 83 ? -1.253 9.035 -3.424 1.00 80.44 83 LEU A O 1
ATOM 690 N N . LEU A 1 84 ? -2.434 7.855 -4.921 1.00 76.88 84 LEU A N 1
ATOM 691 C CA . LEU A 1 84 ? -1.272 7.337 -5.629 1.00 76.88 84 LEU A CA 1
ATOM 692 C C . LEU A 1 84 ? -1.143 8.013 -6.989 1.00 76.88 84 LEU A C 1
ATOM 694 O O . LEU A 1 84 ? -2.054 8.008 -7.818 1.00 76.88 84 LEU A O 1
ATOM 698 N N . HIS A 1 85 ? 0.030 8.580 -7.246 1.00 72.50 85 HIS A N 1
ATOM 699 C CA . HIS A 1 85 ? 0.405 8.993 -8.584 1.00 72.50 85 HIS A CA 1
ATOM 700 C C . HIS A 1 85 ? 0.716 7.753 -9.426 1.00 72.50 85 HIS A C 1
ATOM 702 O O . HIS A 1 85 ? 1.525 6.915 -9.029 1.00 72.50 85 HIS A O 1
ATOM 708 N N . LYS A 1 86 ? 0.076 7.635 -10.590 1.00 67.88 86 LYS A N 1
ATOM 709 C CA . LYS A 1 86 ? 0.416 6.640 -11.596 1.00 67.88 86 LYS A CA 1
ATOM 710 C C . LYS A 1 86 ? 1.844 6.930 -12.064 1.00 67.88 86 LYS A C 1
ATOM 712 O O . LYS A 1 86 ? 2.085 8.024 -12.589 1.00 67.88 86 LYS A O 1
ATOM 717 N N . PRO A 1 87 ? 2.777 5.985 -11.903 1.00 64.38 87 PRO A N 1
ATOM 718 C CA . PRO A 1 87 ? 4.098 6.146 -12.472 1.00 64.38 87 PRO A CA 1
ATOM 719 C C . PRO A 1 87 ? 3.962 6.173 -14.002 1.00 64.38 87 PRO A C 1
ATOM 721 O O . PRO A 1 87 ? 3.335 5.311 -14.615 1.00 64.38 87 PRO A O 1
ATOM 724 N N . HIS A 1 88 ? 4.495 7.217 -14.629 1.00 57.84 88 HIS A N 1
ATOM 725 C CA . HIS A 1 88 ? 4.537 7.362 -16.083 1.00 57.84 88 HIS A CA 1
ATOM 726 C C . HIS A 1 88 ? 6.017 7.494 -16.457 1.00 57.84 88 HIS A C 1
ATOM 728 O O . HIS A 1 88 ? 6.642 8.426 -15.949 1.00 57.84 88 HIS A O 1
ATOM 734 N N . PRO A 1 89 ? 6.644 6.624 -17.280 1.00 63.12 89 PRO A N 1
ATOM 735 C CA . PRO A 1 89 ? 6.244 5.335 -17.881 1.00 63.12 89 PRO A CA 1
ATOM 736 C C . PRO A 1 89 ? 6.652 4.078 -17.068 1.00 63.12 89 PRO A C 1
ATOM 738 O O . PRO A 1 89 ? 6.669 2.968 -17.598 1.00 63.12 89 PRO A O 1
ATOM 741 N N . ARG A 1 90 ? 7.052 4.229 -15.800 1.00 63.25 90 ARG A N 1
ATOM 742 C CA . ARG A 1 90 ? 7.543 3.112 -14.967 1.00 63.25 90 ARG A CA 1
ATOM 743 C C . ARG A 1 90 ? 6.373 2.290 -14.406 1.00 63.25 90 ARG A C 1
ATOM 745 O O . ARG A 1 90 ? 5.289 2.826 -14.230 1.00 63.25 90 ARG A O 1
ATOM 752 N N . LYS A 1 91 ? 6.569 0.992 -14.140 1.00 74.19 91 LYS A N 1
ATOM 753 C CA . LYS A 1 91 ? 5.554 0.120 -13.494 1.00 74.19 91 LYS A CA 1
ATOM 754 C C . LYS A 1 91 ? 5.618 0.166 -11.960 1.00 74.19 91 LYS A C 1
ATOM 756 O O . LYS A 1 91 ? 4.645 -0.163 -11.281 1.00 74.19 91 LYS A O 1
ATOM 761 N N . GLU A 1 92 ? 6.774 0.555 -11.438 1.00 83.19 92 GLU A N 1
ATOM 762 C CA . GLU A 1 92 ? 7.099 0.592 -10.014 1.00 83.19 92 GLU A CA 1
ATOM 763 C C . GLU A 1 92 ? 6.666 1.911 -9.381 1.00 83.19 92 GLU A C 1
ATOM 765 O O . GLU A 1 92 ? 6.723 2.971 -10.016 1.00 83.19 92 GLU A O 1
ATOM 770 N N . LEU A 1 93 ? 6.233 1.836 -8.125 1.00 82.19 93 LEU A N 1
ATOM 771 C CA . LEU A 1 93 ? 5.976 3.012 -7.310 1.00 82.19 93 LEU A CA 1
ATOM 772 C C . LEU A 1 93 ? 7.296 3.677 -6.922 1.00 82.19 93 LEU A C 1
ATOM 774 O O . LEU A 1 93 ? 8.311 3.020 -6.693 1.00 82.19 93 LEU A O 1
ATOM 778 N N . LEU A 1 94 ? 7.276 5.005 -6.842 1.00 83.19 94 LEU A N 1
ATOM 779 C CA . LEU A 1 94 ? 8.421 5.759 -6.349 1.00 83.19 94 LEU A CA 1
ATOM 780 C C . LEU A 1 94 ? 8.570 5.531 -4.841 1.00 83.19 94 LEU A C 1
ATOM 782 O O . LEU A 1 94 ? 7.582 5.374 -4.127 1.00 83.19 94 LEU A O 1
ATOM 786 N N . GLU A 1 95 ? 9.806 5.573 -4.348 1.00 84.00 95 GLU A N 1
ATOM 787 C CA . GLU A 1 95 ? 10.115 5.279 -2.943 1.00 84.00 95 GLU A CA 1
ATOM 788 C C . GLU A 1 95 ? 9.297 6.139 -1.965 1.00 84.00 95 GLU A C 1
ATOM 790 O O . GLU A 1 95 ? 8.800 5.636 -0.961 1.00 84.00 95 GLU A O 1
ATOM 795 N N . TYR A 1 96 ? 9.089 7.424 -2.280 1.00 84.25 96 TYR A N 1
ATOM 796 C CA . TYR A 1 96 ? 8.277 8.306 -1.437 1.00 84.25 96 TYR A CA 1
ATOM 797 C C . TYR A 1 96 ? 6.807 7.867 -1.369 1.00 84.25 96 TYR A C 1
ATOM 799 O O . TYR A 1 96 ? 6.174 8.032 -0.333 1.00 84.25 96 TYR A O 1
ATOM 807 N N . GLN A 1 97 ? 6.261 7.293 -2.448 1.00 82.19 97 GLN A N 1
ATOM 808 C CA . GLN A 1 97 ? 4.881 6.801 -2.473 1.00 82.19 97 GLN A CA 1
ATOM 809 C C . GLN A 1 97 ? 4.742 5.544 -1.626 1.00 82.19 97 GLN A C 1
ATOM 811 O O . GLN A 1 97 ? 3.721 5.351 -0.979 1.00 82.19 97 GLN A O 1
ATOM 816 N N . ILE A 1 98 ? 5.774 4.700 -1.622 1.00 86.56 98 ILE A N 1
ATOM 817 C CA . ILE A 1 98 ? 5.803 3.497 -0.793 1.00 86.56 98 ILE A CA 1
ATOM 818 C C . ILE A 1 98 ? 5.916 3.876 0.683 1.00 86.56 98 ILE A C 1
ATOM 820 O O . ILE A 1 98 ? 5.173 3.333 1.490 1.00 86.56 98 ILE A O 1
ATOM 824 N N . LYS A 1 99 ? 6.763 4.854 1.033 1.00 86.75 99 LYS A N 1
ATOM 825 C CA . LYS A 1 99 ? 6.840 5.382 2.406 1.00 86.75 99 LYS A CA 1
ATOM 826 C C . LYS A 1 99 ? 5.499 5.939 2.876 1.00 86.75 99 LYS A C 1
ATOM 828 O O . LYS A 1 99 ? 5.018 5.519 3.917 1.00 86.75 99 LYS A O 1
ATOM 833 N N . GLN A 1 100 ? 4.858 6.788 2.069 1.00 86.38 100 GLN A N 1
ATOM 834 C CA . GLN A 1 100 ? 3.525 7.314 2.384 1.00 86.38 100 GLN A CA 1
ATOM 835 C C . GLN A 1 100 ? 2.489 6.201 2.554 1.00 86.38 100 GLN A C 1
ATOM 837 O O . GLN A 1 100 ? 1.685 6.249 3.477 1.00 86.38 100 GLN A O 1
ATOM 842 N N . LEU A 1 101 ? 2.516 5.185 1.687 1.00 87.12 101 LEU A N 1
ATOM 843 C CA . LEU A 1 101 ? 1.611 4.045 1.792 1.00 87.12 101 LEU A CA 1
ATOM 844 C C . LEU A 1 101 ? 1.825 3.271 3.101 1.00 87.12 101 LEU A C 1
ATOM 846 O O . LEU A 1 101 ? 0.847 2.928 3.753 1.00 87.12 101 LEU A O 1
ATOM 850 N N . ILE A 1 102 ? 3.077 3.012 3.490 1.00 88.81 102 ILE A N 1
ATOM 851 C CA . ILE A 1 102 ? 3.402 2.330 4.752 1.00 88.81 102 ILE A CA 1
ATOM 852 C C . ILE A 1 102 ? 2.927 3.164 5.942 1.00 88.81 102 ILE A C 1
ATOM 854 O O . ILE A 1 102 ? 2.184 2.646 6.765 1.00 88.81 102 ILE A O 1
ATOM 858 N N . GLU A 1 103 ? 3.278 4.452 5.989 1.00 88.12 103 GLU A N 1
ATOM 859 C CA . GLU A 1 103 ? 2.883 5.357 7.077 1.00 88.12 103 GLU A CA 1
ATOM 860 C C . GLU A 1 103 ? 1.361 5.420 7.241 1.00 88.12 103 GLU A C 1
ATOM 862 O O . GLU A 1 103 ? 0.856 5.324 8.356 1.00 88.12 103 GLU A O 1
ATOM 867 N N . GLN A 1 104 ? 0.614 5.533 6.137 1.00 86.88 104 GLN A N 1
ATOM 868 C CA . GLN A 1 104 ? -0.848 5.536 6.191 1.00 86.88 104 GLN A CA 1
ATOM 869 C C . GLN A 1 104 ? -1.400 4.205 6.705 1.00 86.88 104 GLN A C 1
ATOM 871 O O . GLN A 1 104 ? -2.302 4.200 7.533 1.00 86.88 104 GLN A O 1
ATOM 876 N N . LEU A 1 105 ? -0.871 3.072 6.242 1.00 86.75 105 LEU A N 1
ATOM 877 C CA . LEU A 1 105 ? -1.348 1.765 6.692 1.00 86.75 105 LEU A CA 1
ATOM 878 C C . LEU A 1 105 ? -0.995 1.488 8.165 1.00 86.75 105 LEU A C 1
ATOM 880 O O . LEU A 1 105 ? -1.799 0.879 8.865 1.00 86.75 105 LEU A O 1
ATOM 884 N N . GLU A 1 106 ? 0.157 1.951 8.654 1.00 88.00 106 GLU A N 1
ATOM 885 C CA . GLU A 1 106 ? 0.534 1.869 10.073 1.00 88.00 106 GLU A CA 1
ATOM 886 C C . GLU A 1 106 ? -0.360 2.760 10.949 1.00 88.00 106 GLU A C 1
ATOM 888 O O . GLU A 1 106 ? 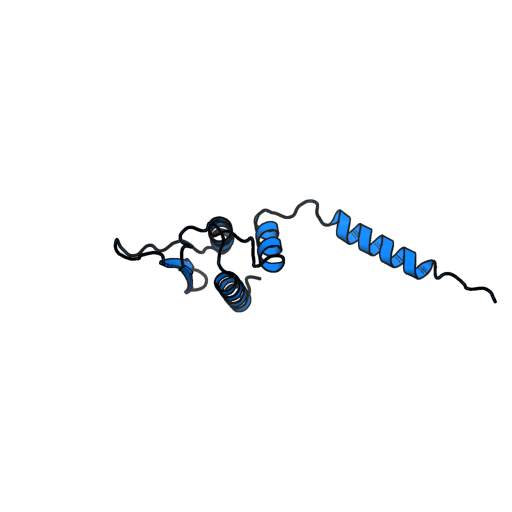-0.815 2.322 12.004 1.00 88.00 106 GLU A O 1
ATOM 893 N N . GLN A 1 107 ? -0.681 3.979 10.497 1.00 85.50 107 GLN A N 1
ATOM 894 C CA . GLN A 1 107 ? -1.605 4.883 11.199 1.00 85.50 107 GLN A CA 1
ATOM 895 C C . GLN A 1 107 ? -3.010 4.291 11.353 1.00 85.50 107 GLN A C 1
ATOM 897 O O . GLN A 1 107 ? -3.645 4.472 12.390 1.00 85.50 107 GLN A O 1
ATOM 902 N N . GLU A 1 108 ? -3.481 3.567 10.340 1.00 83.69 108 GLU A N 1
ATOM 903 C CA . GLU A 1 108 ? -4.782 2.891 10.349 1.00 83.69 108 GLU A CA 1
ATOM 904 C C . GLU A 1 108 ? -4.751 1.538 11.095 1.00 83.69 108 GLU A C 1
ATOM 906 O O . GLU A 1 108 ? -5.780 0.872 11.213 1.00 83.69 108 GLU A O 1
ATOM 911 N N . GLY A 1 109 ? -3.586 1.103 11.597 1.00 84.81 109 GLY A N 1
ATOM 912 C CA . GLY A 1 109 ? -3.422 -0.175 12.299 1.00 84.81 109 GLY A CA 1
ATOM 913 C C . GLY A 1 109 ? -3.549 -1.407 11.394 1.00 84.81 109 GLY A C 1
ATOM 914 O O . GLY A 1 109 ? -3.977 -2.471 11.843 1.00 84.81 109 GLY A O 1
ATOM 915 N N . LEU A 1 110 ? -3.225 -1.262 10.105 1.00 82.12 110 LEU A N 1
ATOM 916 C CA . LEU A 1 110 ? -3.344 -2.304 9.077 1.00 82.12 110 LEU A CA 1
ATOM 917 C C . LEU A 1 110 ? -2.038 -3.070 8.816 1.00 82.12 110 LEU A C 1
ATOM 919 O O . LEU A 1 110 ? -2.067 -4.100 8.130 1.00 82.12 110 LEU A O 1
ATOM 923 N N . LEU A 1 111 ? -0.918 -2.573 9.349 1.00 79.12 111 LEU A N 1
ATOM 924 C CA . LEU A 1 111 ? 0.443 -3.113 9.227 1.00 79.12 111 LEU A CA 1
ATOM 925 C C . LEU A 1 111 ? 1.153 -3.206 10.574 1.00 79.12 111 LEU A C 1
ATOM 927 O O . LEU A 1 111 ? 2.097 -4.041 10.623 1.00 79.12 111 LEU A O 1
#

Organism: NCBI:txid1123323

Radius of gyration: 20.52 Å; chains: 1; bounding box: 60×41×46 Å